Protein AF-A0A1J5IA58-F1 (afdb_monomer_lite)

Foldseek 3Di:
DVPDDPVNVVVVVVVLVVDDPVVNVVVVVVVVVVVVVVQLVVLPPPDDDDDQQQSQLSVCCVVCVVVDQLVVSVVVQVPDPSHDHDPVVVVVNVVVVPD

Sequence (99 aa):
MSDTPTQIKQRYEEMLLSRTPSERLRMASRMYDSGRKLVISGIKIGRQPLNPSQLRGQLFLRMYGSDFTAAEIERIINRIPNMQLDTDSKWNMASSIFP

Radius of gyration: 18.87 Å; chains: 1; bounding box: 40×34×48 Å

pLDDT: mean 89.55, std 11.79, range [38.0, 97.94]

Secondary structure (DSSP, 8-state):
--SS-HHHHHHHHHHHHTS-HHHHHHHHHHHHHHHHHHHHHHHHTTSPPPPHHHHHHHHHHHHHGGGS-HHHHHHHHHHSTT----HHHHHHHHHTT--

Structure (mmCIF, N/CA/C/O backbone):
data_AF-A0A1J5IA58-F1
#
_entry.id   AF-A0A1J5IA58-F1
#
loop_
_atom_site.group_PDB
_atom_site.id
_atom_site.type_symbol
_atom_site.label_atom_id
_atom_site.label_alt_id
_atom_site.label_comp_id
_atom_site.label_asym_id
_atom_site.label_entity_id
_atom_site.label_seq_id
_atom_site.pdbx_PDB_ins_code
_atom_site.Cartn_x
_atom_site.Cartn_y
_atom_site.Cartn_z
_atom_site.occupancy
_atom_site.B_iso_or_equiv
_atom_site.auth_seq_id
_atom_site.auth_comp_id
_atom_site.auth_asym_id
_atom_site.auth_atom_id
_atom_site.pdbx_PDB_model_num
ATOM 1 N N . MET A 1 1 ? -11.713 -13.741 2.117 1.00 52.38 1 MET A N 1
ATOM 2 C CA . MET A 1 1 ? -11.652 -14.374 3.455 1.00 52.38 1 MET A CA 1
ATOM 3 C C . MET A 1 1 ? -12.835 -15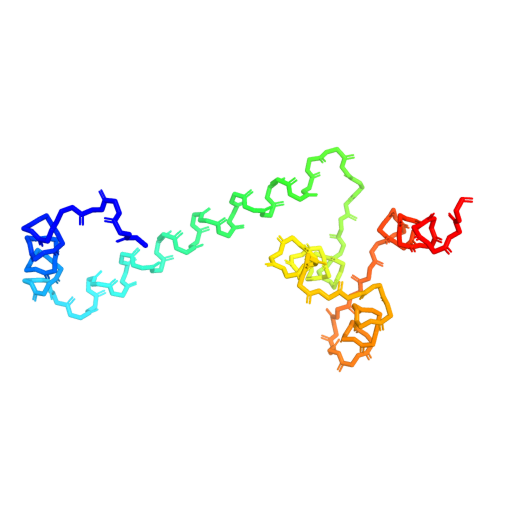.323 3.629 1.00 52.38 1 MET A C 1
ATOM 5 O O . MET A 1 1 ? -13.687 -15.101 4.479 1.00 52.38 1 MET A O 1
ATOM 9 N N . SER A 1 2 ? -12.915 -16.358 2.795 1.00 61.31 2 SER A N 1
ATOM 10 C CA . SER A 1 2 ? -13.900 -17.441 2.933 1.00 61.31 2 SER A CA 1
ATOM 11 C C . SER A 1 2 ? -13.449 -18.509 3.934 1.00 61.31 2 SER A C 1
ATOM 13 O O . SER A 1 2 ? -14.271 -19.279 4.407 1.00 61.31 2 SER A O 1
ATOM 15 N N . ASP A 1 3 ? -12.164 -18.508 4.303 1.00 88.12 3 ASP A N 1
ATOM 16 C CA . ASP A 1 3 ? -11.560 -19.516 5.188 1.00 88.12 3 ASP A CA 1
ATOM 17 C C . ASP A 1 3 ? -11.789 -19.231 6.680 1.00 88.12 3 ASP A C 1
ATOM 19 O O . ASP A 1 3 ? -11.362 -19.990 7.544 1.00 88.12 3 ASP A O 1
ATOM 23 N N . THR A 1 4 ? -12.441 -18.113 7.012 1.00 85.88 4 THR A N 1
ATOM 24 C CA . THR A 1 4 ? -12.800 -17.772 8.392 1.00 85.88 4 THR A CA 1
ATOM 25 C C . THR A 1 4 ? -14.245 -18.197 8.656 1.00 85.88 4 THR A C 1
ATOM 27 O O . THR A 1 4 ? -15.150 -17.616 8.053 1.00 85.88 4 THR A O 1
ATOM 30 N N . PRO A 1 5 ? -14.500 -19.159 9.565 1.00 94.75 5 PRO A N 1
ATOM 31 C CA . PRO A 1 5 ? -15.860 -19.567 9.906 1.00 94.75 5 PRO A CA 1
ATOM 32 C C . PRO A 1 5 ? -16.711 -18.385 10.384 1.00 94.75 5 PRO A C 1
ATOM 34 O O . PRO A 1 5 ? -16.232 -17.540 11.146 1.00 94.75 5 PRO A O 1
ATOM 37 N N . THR A 1 6 ? -17.990 -18.350 9.998 1.00 93.81 6 THR A N 1
ATOM 38 C CA . THR A 1 6 ? -18.913 -17.230 10.276 1.00 93.81 6 THR A CA 1
ATOM 39 C C . THR A 1 6 ? -18.944 -16.829 11.750 1.00 93.81 6 THR A C 1
ATOM 41 O O . THR A 1 6 ? -18.855 -15.646 12.065 1.00 93.81 6 THR A O 1
ATOM 44 N N . GLN A 1 7 ? -18.970 -17.808 12.657 1.00 95.56 7 GLN A N 1
ATOM 45 C CA . GLN A 1 7 ? -18.951 -17.577 14.106 1.00 95.56 7 GLN A CA 1
ATOM 46 C C . GLN A 1 7 ? -17.703 -16.817 14.592 1.00 95.56 7 GLN A C 1
ATOM 48 O O . GLN A 1 7 ? -17.781 -15.996 15.502 1.00 95.56 7 GLN A O 1
ATOM 53 N N . ILE A 1 8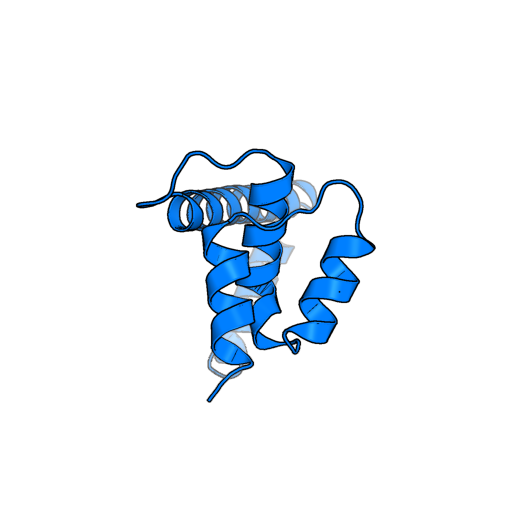 ? -16.541 -17.050 13.969 1.00 95.50 8 ILE A N 1
ATOM 54 C CA . ILE A 1 8 ? -15.295 -16.354 14.316 1.00 95.50 8 ILE A CA 1
ATOM 55 C C . ILE A 1 8 ? -15.342 -14.918 13.806 1.00 95.50 8 ILE A C 1
ATOM 57 O O . ILE A 1 8 ? -14.951 -14.002 14.526 1.00 95.50 8 ILE A O 1
ATOM 61 N N . LYS A 1 9 ? -15.865 -14.714 12.591 1.00 93.88 9 LYS A N 1
ATOM 62 C CA . LYS A 1 9 ? -16.068 -13.376 12.031 1.00 93.88 9 LYS A CA 1
ATOM 63 C C . LYS A 1 9 ? -17.001 -12.542 12.918 1.00 93.88 9 LYS A C 1
ATOM 65 O O . LYS A 1 9 ? -16.631 -11.434 13.285 1.00 93.88 9 LYS A O 1
ATOM 70 N N . GLN A 1 10 ? -18.142 -13.103 13.320 1.00 95.25 10 GLN A N 1
ATOM 71 C CA . GLN A 1 10 ? -19.110 -12.441 14.205 1.00 95.25 10 GLN A CA 1
ATOM 72 C C . GLN A 1 10 ? -18.485 -12.068 15.552 1.00 95.25 10 GLN A C 1
ATOM 74 O O . GLN A 1 10 ? -18.535 -10.910 15.957 1.00 95.25 10 GLN A O 1
ATOM 79 N N . ARG A 1 11 ? -17.789 -13.012 16.200 1.00 96.25 11 ARG A N 1
ATOM 80 C CA . ARG A 1 11 ? -17.094 -12.743 17.466 1.00 96.25 11 ARG A CA 1
ATOM 81 C C . ARG A 1 11 ? -16.043 -11.640 17.331 1.00 96.25 11 ARG A C 1
ATOM 83 O O . ARG A 1 11 ? -15.897 -10.805 18.220 1.00 96.25 11 ARG A O 1
ATOM 90 N N . TYR A 1 12 ? -15.292 -11.630 16.232 1.00 93.50 12 TYR A N 1
ATOM 91 C CA . TYR A 1 12 ? -14.317 -10.577 15.962 1.00 93.50 12 TYR A CA 1
ATOM 92 C C . TYR A 1 12 ? -14.985 -9.207 15.766 1.00 93.50 12 TYR A C 1
ATOM 94 O O . TYR A 1 12 ? -14.514 -8.211 16.318 1.00 93.50 12 TYR A O 1
ATOM 102 N N . GLU A 1 13 ? -16.095 -9.152 15.028 1.00 93.25 13 GLU A N 1
ATOM 103 C CA . GLU A 1 13 ? -16.876 -7.929 14.816 1.00 93.25 13 GLU A CA 1
ATOM 104 C C . GLU A 1 13 ? -17.437 -7.379 16.134 1.00 93.25 13 GLU A C 1
ATOM 106 O O . GLU A 1 13 ? -17.263 -6.194 16.420 1.00 93.25 13 GLU A O 1
ATOM 111 N N . GLU A 1 14 ? -18.006 -8.229 16.990 1.00 96.94 14 GLU A N 1
ATOM 112 C CA . GLU A 1 14 ? -18.477 -7.850 18.330 1.00 96.94 14 GLU A CA 1
ATOM 113 C C . GLU A 1 14 ? -17.345 -7.269 19.194 1.00 96.94 14 GLU A C 1
ATOM 115 O O . GLU A 1 14 ? -17.501 -6.214 19.815 1.00 96.94 14 GLU A O 1
ATOM 120 N N . MET A 1 15 ? -16.169 -7.908 19.189 1.00 95.69 15 MET A N 1
ATOM 121 C CA . MET A 1 15 ? -14.983 -7.426 19.911 1.00 95.69 15 MET A CA 1
ATOM 122 C C . MET A 1 15 ? -14.455 -6.085 19.386 1.00 95.69 15 MET A C 1
ATOM 124 O O . MET A 1 15 ? -13.839 -5.327 20.138 1.00 95.69 15 MET A O 1
ATOM 128 N N . LEU A 1 16 ? -14.633 -5.794 18.097 1.00 93.81 16 LEU A N 1
ATOM 129 C CA . LEU A 1 16 ? -14.286 -4.493 17.534 1.00 93.81 16 LEU A CA 1
ATOM 130 C C . LEU A 1 16 ? -15.325 -3.435 17.905 1.00 93.81 16 LEU A C 1
ATOM 132 O O . LEU A 1 16 ? -14.950 -2.320 18.274 1.00 93.81 16 LEU A O 1
ATOM 136 N N . LEU A 1 17 ? -16.613 -3.763 17.803 1.00 94.50 17 LEU A N 1
ATOM 137 C CA . LEU A 1 17 ? -17.712 -2.830 18.054 1.00 94.50 17 LEU A CA 1
ATOM 138 C C . LEU A 1 17 ? -17.874 -2.474 19.534 1.00 94.50 17 LEU A C 1
ATOM 140 O O . LEU A 1 17 ? -18.350 -1.380 19.827 1.00 94.50 17 LEU A O 1
ATOM 144 N N . SER A 1 18 ? -17.406 -3.321 20.454 1.00 97.38 18 SER A N 1
ATOM 145 C CA . SER A 1 18 ? -17.342 -2.998 21.887 1.00 97.38 18 SER A CA 1
ATOM 146 C C . SER A 1 18 ? -16.314 -1.912 22.237 1.00 97.38 18 SER A C 1
ATOM 148 O O . SER A 1 18 ? -16.345 -1.367 23.339 1.00 97.38 18 SER A O 1
ATOM 150 N N . ARG A 1 19 ? -15.408 -1.569 21.310 1.00 96.44 19 ARG A N 1
ATOM 151 C CA . ARG A 1 19 ? -14.426 -0.485 21.469 1.00 96.44 19 ARG A CA 1
ATOM 152 C C . ARG A 1 19 ? -14.981 0.841 20.980 1.00 96.44 19 ARG A C 1
ATOM 154 O O . ARG A 1 19 ? -15.801 0.896 20.064 1.00 96.44 19 ARG A O 1
ATOM 161 N N . THR A 1 20 ? -14.445 1.936 21.500 1.00 97.94 20 THR A N 1
ATOM 162 C CA . THR A 1 20 ? -14.779 3.274 21.006 1.00 97.94 20 THR A CA 1
ATOM 163 C C . THR A 1 20 ? -14.281 3.485 19.564 1.00 97.94 20 THR A C 1
ATOM 165 O O . THR A 1 20 ? -13.293 2.873 19.136 1.00 97.94 20 THR A O 1
ATOM 168 N N . PRO A 1 21 ? -14.911 4.385 18.784 1.00 95.31 21 PRO A N 1
ATOM 169 C CA . PRO A 1 21 ? -14.439 4.722 17.440 1.00 95.31 21 PRO A CA 1
ATOM 170 C C . PRO A 1 21 ? -12.965 5.161 17.388 1.00 95.31 21 PRO A C 1
ATOM 172 O O . PRO A 1 21 ? -12.241 4.790 16.463 1.00 95.31 21 PRO A O 1
ATOM 175 N N . SER A 1 22 ? -12.497 5.906 18.393 1.00 97.56 22 SER A N 1
ATOM 176 C CA . SER A 1 22 ? -11.115 6.393 18.468 1.00 97.56 22 SER A CA 1
ATOM 177 C C . SER A 1 22 ? -10.108 5.269 18.730 1.00 97.56 22 SER A C 1
ATOM 179 O O . SER A 1 22 ? -9.017 5.270 18.157 1.00 97.56 22 SER A O 1
ATOM 181 N N . GLU A 1 23 ? -10.463 4.270 19.540 1.00 97.12 23 GLU A N 1
ATOM 182 C CA . GLU A 1 23 ? -9.636 3.078 19.747 1.00 97.12 23 GLU A CA 1
ATOM 183 C C . GLU A 1 23 ? -9.524 2.241 18.476 1.00 97.12 23 GLU A C 1
ATOM 185 O O . GLU A 1 23 ? -8.417 1.837 18.114 1.00 97.12 23 GLU A O 1
ATOM 190 N N . ARG A 1 24 ? -10.636 2.036 17.757 1.00 95.50 24 ARG A N 1
ATOM 191 C CA . ARG A 1 24 ? -10.613 1.336 16.464 1.00 95.50 24 ARG A CA 1
ATOM 192 C C . ARG A 1 24 ? -9.718 2.053 15.455 1.00 95.50 24 ARG A C 1
ATOM 194 O O . ARG A 1 24 ? -8.892 1.406 14.812 1.00 95.50 24 ARG A O 1
ATOM 201 N N . LEU A 1 25 ? -9.819 3.382 15.368 1.00 94.94 25 LEU A N 1
ATOM 202 C CA . LEU A 1 25 ? -8.943 4.190 14.517 1.00 94.94 25 LEU A CA 1
ATOM 203 C C . LEU A 1 25 ? -7.473 4.019 14.913 1.00 94.94 25 LEU A C 1
ATOM 205 O O . LEU A 1 25 ? -6.628 3.771 14.059 1.00 94.94 25 LEU A O 1
ATOM 209 N N . ARG A 1 26 ? -7.154 4.091 16.209 1.00 96.00 26 ARG A N 1
ATOM 210 C CA . ARG A 1 26 ? -5.783 3.899 16.699 1.00 96.00 26 ARG A CA 1
ATOM 211 C C . ARG A 1 26 ? -5.238 2.518 16.334 1.00 96.00 26 ARG A C 1
ATOM 213 O O . ARG A 1 26 ? -4.078 2.413 15.940 1.00 96.00 26 ARG A O 1
ATOM 220 N N . MET A 1 27 ? -6.049 1.469 16.463 1.00 93.81 27 MET A N 1
ATOM 221 C CA . MET A 1 27 ? -5.667 0.106 16.087 1.00 93.81 27 MET A CA 1
ATOM 222 C C . MET A 1 27 ? -5.370 0.003 14.587 1.00 93.81 27 MET A C 1
ATOM 224 O O . MET A 1 27 ? -4.292 -0.464 14.218 1.00 93.81 27 MET A O 1
ATOM 228 N N . ALA A 1 28 ? -6.274 0.501 13.739 1.00 92.12 28 ALA A N 1
ATOM 229 C CA . ALA A 1 28 ? -6.091 0.503 12.289 1.00 92.12 28 ALA A CA 1
ATOM 230 C C . ALA A 1 28 ? -4.846 1.304 11.871 1.00 92.12 28 ALA A C 1
ATOM 232 O O . ALA A 1 28 ? -4.023 0.807 11.103 1.00 92.12 28 ALA A O 1
ATOM 233 N N . SER A 1 29 ? -4.644 2.496 12.440 1.00 94.50 29 SER A N 1
ATOM 234 C CA . SER A 1 29 ? -3.480 3.343 12.157 1.00 94.50 29 SER A CA 1
ATOM 235 C C . SER A 1 29 ? -2.158 2.692 12.566 1.00 94.50 29 SER A C 1
ATOM 237 O O . SER A 1 29 ? -1.182 2.782 11.825 1.00 94.50 29 SER A O 1
ATOM 239 N N . ARG A 1 30 ? -2.110 2.000 13.716 1.00 93.81 30 ARG A N 1
ATOM 240 C CA . ARG A 1 30 ? -0.913 1.252 14.144 1.00 93.81 30 ARG A CA 1
ATOM 241 C C . ARG A 1 30 ? -0.594 0.113 13.183 1.00 93.81 30 ARG A C 1
ATOM 243 O O . ARG A 1 30 ? 0.558 -0.044 12.797 1.00 93.81 30 ARG A O 1
ATOM 250 N N . MET A 1 31 ? -1.609 -0.650 12.782 1.00 91.38 31 MET A N 1
ATOM 251 C CA . MET A 1 31 ? -1.441 -1.745 11.827 1.00 91.38 31 MET A CA 1
ATOM 252 C C . MET A 1 31 ? -0.956 -1.228 10.467 1.00 91.38 31 MET A C 1
ATOM 254 O O . MET A 1 31 ? -0.024 -1.789 9.893 1.00 91.38 31 MET A O 1
ATOM 258 N N . TYR A 1 32 ? -1.531 -0.121 9.991 1.00 93.56 32 TYR A N 1
ATOM 259 C CA . TYR A 1 32 ? -1.099 0.540 8.765 1.00 93.56 32 TYR A CA 1
ATOM 260 C C . TYR A 1 32 ? 0.354 1.026 8.847 1.00 93.56 32 TYR A C 1
ATOM 262 O O . TYR A 1 32 ? 1.132 0.761 7.933 1.00 93.56 32 TYR A O 1
ATOM 270 N N . ASP A 1 33 ? 0.753 1.691 9.936 1.00 95.31 33 ASP A N 1
ATOM 271 C CA . ASP A 1 33 ? 2.130 2.171 10.109 1.00 95.31 33 ASP A CA 1
ATOM 272 C C . ASP A 1 33 ? 3.143 1.015 10.119 1.00 95.31 33 ASP A C 1
ATOM 274 O O . ASP A 1 33 ? 4.155 1.065 9.415 1.00 95.31 33 ASP A O 1
ATOM 278 N N . SER A 1 34 ? 2.841 -0.067 10.846 1.00 94.38 34 SER A N 1
ATOM 279 C CA . SER A 1 34 ? 3.660 -1.282 10.845 1.00 94.38 34 SER A CA 1
ATOM 280 C C . SER A 1 34 ? 3.767 -1.901 9.449 1.00 94.38 34 SER A C 1
ATOM 282 O O . SER A 1 34 ? 4.877 -2.154 8.980 1.00 94.38 34 SER A O 1
ATOM 284 N N . GLY A 1 35 ? 2.641 -2.091 8.753 1.00 94.44 35 GLY A N 1
ATOM 285 C CA . GLY A 1 35 ? 2.624 -2.646 7.397 1.00 94.44 35 GLY A CA 1
ATOM 286 C C . GLY A 1 35 ? 3.403 -1.779 6.407 1.00 94.44 35 GLY A C 1
ATOM 287 O O . GLY A 1 35 ? 4.262 -2.275 5.678 1.00 94.44 35 GLY A O 1
ATOM 288 N N . ARG A 1 36 ? 3.190 -0.459 6.443 1.00 94.44 36 ARG A N 1
ATOM 289 C CA . ARG A 1 36 ? 3.910 0.506 5.607 1.00 94.44 36 ARG A CA 1
ATOM 290 C C . ARG A 1 36 ? 5.421 0.429 5.831 1.00 94.44 36 ARG A C 1
ATOM 292 O O . ARG A 1 36 ? 6.175 0.431 4.858 1.00 94.44 36 ARG A O 1
ATOM 299 N N . LYS A 1 37 ? 5.875 0.352 7.086 1.00 95.56 37 LYS A N 1
ATOM 300 C CA . LYS A 1 37 ? 7.303 0.213 7.419 1.00 95.56 37 LYS A CA 1
ATOM 301 C C . LYS A 1 37 ? 7.888 -1.081 6.864 1.00 95.56 37 LYS A C 1
ATOM 303 O O . LYS A 1 37 ? 8.944 -1.028 6.244 1.00 95.56 37 LYS A O 1
ATOM 308 N N . LEU A 1 38 ? 7.194 -2.207 7.024 1.00 96.19 38 LEU A N 1
ATOM 309 C CA . LEU A 1 38 ? 7.645 -3.500 6.500 1.00 96.19 38 LEU A CA 1
ATOM 310 C C . LEU A 1 38 ? 7.792 -3.481 4.976 1.00 96.19 38 LEU A C 1
ATOM 312 O O . LEU A 1 38 ? 8.829 -3.892 4.457 1.00 96.19 38 LEU A O 1
ATOM 316 N N . VAL A 1 39 ? 6.800 -2.944 4.259 1.00 95.75 39 VAL A N 1
ATOM 317 C CA . VAL A 1 39 ? 6.855 -2.834 2.793 1.00 95.75 39 VAL A CA 1
ATOM 318 C C . VAL A 1 39 ? 8.020 -1.947 2.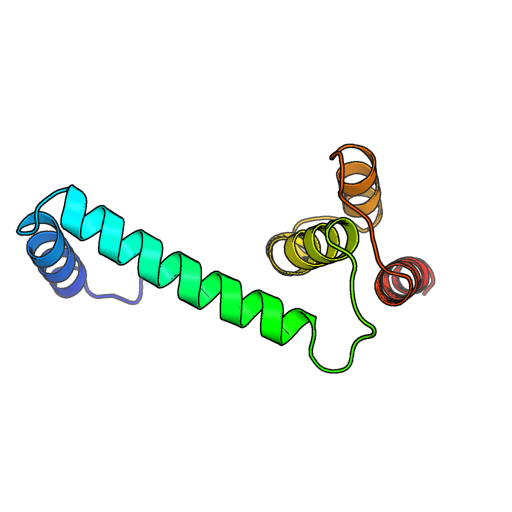354 1.00 95.75 39 VAL A C 1
ATOM 320 O O . VAL A 1 39 ? 8.801 -2.350 1.494 1.00 95.75 39 VAL A O 1
ATOM 323 N N . ILE A 1 40 ? 8.182 -0.766 2.963 1.00 95.75 40 ILE A N 1
ATOM 324 C CA . ILE A 1 40 ? 9.277 0.157 2.628 1.00 95.75 40 ILE A CA 1
ATOM 325 C C . ILE A 1 40 ? 10.641 -0.477 2.914 1.00 95.75 40 ILE A C 1
ATOM 327 O O . ILE A 1 40 ? 11.543 -0.357 2.089 1.00 95.75 40 ILE A O 1
ATOM 331 N N . SER A 1 41 ? 10.803 -1.157 4.051 1.00 95.31 41 SER A N 1
ATOM 332 C CA . SER A 1 41 ? 12.038 -1.878 4.364 1.00 95.31 41 SER A CA 1
ATOM 333 C C . SER A 1 41 ? 12.322 -2.945 3.312 1.00 95.31 41 SER A C 1
ATOM 335 O O . SER A 1 41 ? 13.411 -2.960 2.751 1.00 95.31 41 SER A O 1
ATOM 337 N N . GLY A 1 42 ? 11.324 -3.760 2.958 1.00 94.69 42 GLY A N 1
ATOM 338 C CA . GLY A 1 42 ? 11.455 -4.774 1.911 1.00 94.69 42 GLY A CA 1
ATOM 339 C C . GLY A 1 42 ? 11.798 -4.206 0.531 1.00 94.69 42 GLY A C 1
ATOM 340 O O . GLY A 1 42 ? 12.507 -4.850 -0.229 1.00 94.69 42 GLY A O 1
ATOM 341 N N . ILE A 1 43 ? 11.326 -3.001 0.200 1.00 94.12 43 ILE A N 1
ATOM 342 C CA . ILE A 1 43 ? 11.680 -2.295 -1.043 1.00 94.12 43 ILE A CA 1
ATOM 343 C C . ILE A 1 43 ? 13.144 -1.838 -1.044 1.00 94.12 43 ILE A C 1
ATOM 345 O O . ILE A 1 43 ? 13.748 -1.777 -2.111 1.00 94.12 43 ILE A O 1
ATOM 349 N N . LYS A 1 44 ? 13.697 -1.473 0.117 1.00 93.75 44 LYS A N 1
ATOM 350 C CA . LYS A 1 44 ? 15.045 -0.897 0.242 1.00 93.75 44 LYS A CA 1
ATOM 351 C C . LYS A 1 44 ? 16.162 -1.941 0.326 1.00 93.75 44 LYS A C 1
ATOM 353 O O . LYS A 1 44 ? 17.312 -1.596 0.076 1.00 93.75 44 LYS A O 1
ATOM 358 N N . ILE A 1 45 ? 15.854 -3.183 0.701 1.00 93.75 45 ILE A N 1
ATOM 359 C CA . ILE A 1 45 ? 16.858 -4.247 0.850 1.00 93.75 45 ILE A CA 1
ATOM 360 C C . ILE A 1 45 ? 17.594 -4.465 -0.479 1.00 93.75 45 ILE A C 1
ATOM 362 O O . ILE A 1 45 ? 16.968 -4.714 -1.504 1.00 93.75 45 ILE A O 1
ATOM 366 N N . GLY A 1 46 ? 18.928 -4.375 -0.445 1.00 84.19 46 GLY A N 1
ATOM 367 C CA . GLY A 1 46 ? 19.793 -4.646 -1.598 1.00 84.19 46 GLY A CA 1
ATOM 368 C C . GLY A 1 46 ? 19.729 -3.609 -2.724 1.00 84.19 46 GLY A C 1
ATOM 369 O O . GLY A 1 46 ? 20.287 -3.855 -3.787 1.00 84.19 46 GLY A O 1
ATOM 370 N N . ARG A 1 47 ? 19.064 -2.464 -2.514 1.00 86.25 47 ARG A N 1
ATOM 371 C CA . ARG A 1 47 ? 18.931 -1.399 -3.517 1.00 86.25 47 ARG A CA 1
ATOM 372 C C . ARG A 1 47 ? 19.732 -0.161 -3.155 1.00 86.25 47 ARG A C 1
ATOM 374 O O . ARG A 1 47 ? 19.970 0.128 -1.982 1.00 86.25 47 ARG A O 1
ATOM 381 N N . GLN A 1 48 ? 20.076 0.611 -4.181 1.00 88.44 48 GLN A N 1
ATOM 382 C CA . GLN A 1 48 ? 20.597 1.957 -3.984 1.00 88.44 48 GLN A CA 1
ATOM 383 C C . GLN A 1 48 ? 19.554 2.850 -3.286 1.00 88.44 48 GLN A C 1
ATOM 385 O O . GLN A 1 48 ? 18.346 2.623 -3.432 1.00 88.44 48 GLN A O 1
ATOM 390 N N . PRO A 1 49 ? 19.986 3.867 -2.516 1.00 92.56 49 PRO A N 1
ATOM 391 C CA . PRO A 1 49 ? 19.073 4.776 -1.837 1.00 92.56 49 PRO A CA 1
ATOM 392 C C . PRO A 1 49 ? 18.076 5.426 -2.804 1.00 92.56 49 PRO A C 1
ATOM 394 O O . PRO A 1 49 ? 18.455 6.117 -3.746 1.00 92.56 49 PRO A O 1
ATOM 397 N N . LEU A 1 50 ? 16.786 5.220 -2.541 1.00 94.31 50 LEU A N 1
ATOM 398 C CA . LEU A 1 50 ? 15.701 5.797 -3.330 1.00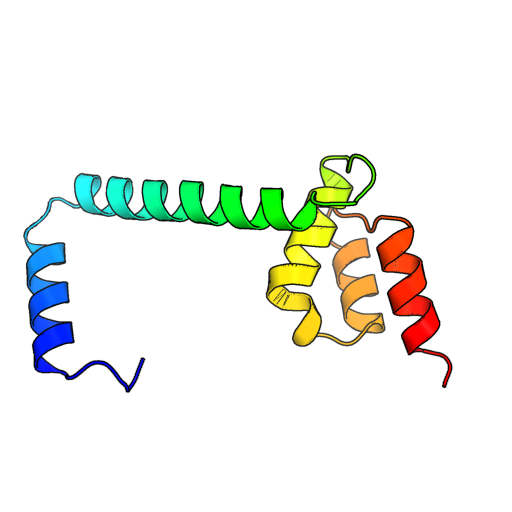 94.31 50 LEU A CA 1
ATOM 399 C C . LEU A 1 50 ? 15.330 7.181 -2.798 1.00 94.31 50 LEU A C 1
ATOM 401 O O . LEU A 1 50 ? 15.140 7.361 -1.589 1.00 94.31 50 LEU A O 1
ATOM 405 N N . ASN A 1 51 ? 15.132 8.137 -3.702 1.00 95.00 51 ASN A N 1
ATOM 406 C CA . ASN A 1 51 ? 14.506 9.409 -3.35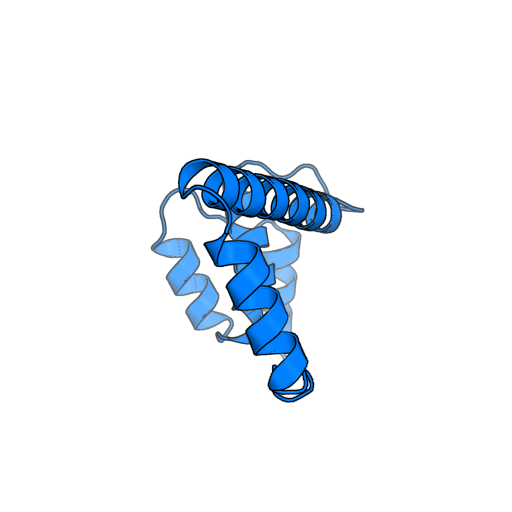2 1.00 95.00 51 ASN A CA 1
ATOM 407 C C . ASN A 1 51 ? 12.987 9.227 -3.090 1.00 95.00 51 ASN A C 1
ATOM 409 O O . ASN A 1 51 ? 12.418 8.173 -3.401 1.00 95.00 51 ASN A O 1
ATOM 413 N N . PRO A 1 52 ? 12.286 10.229 -2.523 1.00 95.31 52 PRO A N 1
ATOM 414 C CA . PRO A 1 52 ? 10.863 10.099 -2.202 1.00 95.31 52 PRO A CA 1
ATOM 415 C C . PRO A 1 52 ? 9.962 9.761 -3.399 1.00 95.31 52 PRO A C 1
ATOM 417 O O . PRO A 1 52 ? 9.012 8.992 -3.242 1.00 95.31 52 PRO A O 1
ATOM 420 N N . SER A 1 53 ? 10.253 10.300 -4.585 1.00 95.75 53 SER A N 1
ATOM 421 C CA . SER A 1 53 ? 9.472 10.051 -5.803 1.00 95.75 53 SER A CA 1
ATOM 422 C C . SER A 1 53 ? 9.677 8.634 -6.338 1.00 95.75 53 SER A C 1
ATOM 424 O O . SER A 1 53 ? 8.721 7.987 -6.765 1.00 95.75 53 SER A O 1
ATOM 426 N N . GLN A 1 54 ? 10.906 8.125 -6.249 1.00 95.81 54 GLN A N 1
ATOM 427 C CA . GLN A 1 54 ? 11.254 6.747 -6.601 1.00 95.81 54 GLN A CA 1
ATOM 428 C C . GLN A 1 54 ? 10.633 5.740 -5.633 1.00 95.81 54 GLN A C 1
ATOM 430 O O . GLN A 1 54 ? 10.079 4.726 -6.052 1.00 95.81 54 GLN A O 1
ATOM 435 N N . LEU A 1 55 ? 10.644 6.041 -4.330 1.00 95.75 55 LEU A N 1
ATOM 436 C CA . LEU A 1 55 ? 9.987 5.195 -3.335 1.00 95.75 55 LEU A CA 1
ATOM 437 C C . LEU A 1 55 ? 8.474 5.099 -3.583 1.00 95.75 55 LEU A C 1
ATOM 439 O O . LEU A 1 55 ? 7.896 4.029 -3.404 1.00 95.75 55 LEU A O 1
ATOM 443 N N . ARG A 1 56 ? 7.829 6.191 -4.018 1.00 95.62 56 ARG A N 1
ATOM 444 C CA . ARG A 1 56 ? 6.412 6.169 -4.424 1.00 95.62 56 ARG A CA 1
ATOM 445 C C . ARG A 1 56 ? 6.183 5.265 -5.634 1.00 95.62 56 ARG A C 1
ATOM 447 O O . ARG A 1 56 ? 5.250 4.469 -5.594 1.00 95.62 56 ARG A O 1
ATOM 454 N N . GLY A 1 57 ? 7.051 5.327 -6.645 1.00 95.25 57 GLY A N 1
ATOM 455 C CA . GLY A 1 57 ? 6.983 4.426 -7.800 1.00 95.25 57 GLY A CA 1
ATOM 456 C C . GLY A 1 57 ? 7.131 2.958 -7.401 1.00 95.25 57 GLY A C 1
ATOM 457 O O . GLY A 1 57 ? 6.319 2.125 -7.791 1.00 95.25 57 GLY A O 1
ATOM 458 N N . GLN A 1 58 ? 8.092 2.644 -6.530 1.00 95.38 58 GLN A N 1
ATOM 459 C CA . GLN A 1 58 ? 8.277 1.285 -6.013 1.00 95.38 58 GLN A CA 1
ATOM 460 C C . GLN A 1 58 ? 7.095 0.781 -5.185 1.00 95.38 58 GLN A C 1
ATOM 462 O O . GLN A 1 58 ? 6.734 -0.391 -5.274 1.00 95.38 58 GLN A O 1
ATOM 467 N N . LEU A 1 59 ? 6.478 1.652 -4.383 1.00 95.38 59 LEU A N 1
ATOM 468 C CA . LEU A 1 59 ? 5.258 1.310 -3.655 1.00 95.38 59 LEU A CA 1
ATOM 469 C C . LEU A 1 59 ? 4.107 1.013 -4.618 1.00 95.38 59 LEU A C 1
ATOM 471 O O . LEU A 1 59 ? 3.4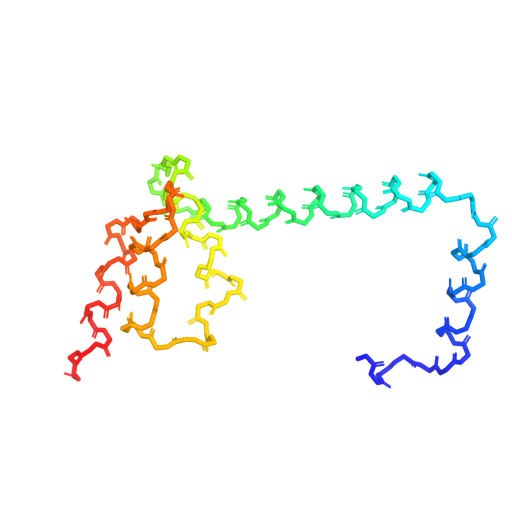14 0.020 -4.426 1.00 95.38 59 LEU A O 1
ATOM 475 N N . PHE A 1 60 ? 3.934 1.823 -5.664 1.00 95.81 60 PHE A N 1
ATOM 476 C CA . PHE A 1 60 ? 2.934 1.566 -6.699 1.00 95.81 60 PHE A CA 1
ATOM 477 C C . PHE A 1 60 ? 3.153 0.200 -7.363 1.00 95.81 60 PHE A C 1
ATOM 479 O O . PHE A 1 60 ? 2.243 -0.625 -7.359 1.00 95.81 60 PHE A O 1
ATOM 486 N N . LEU A 1 61 ? 4.372 -0.083 -7.830 1.00 94.56 61 LEU A N 1
ATOM 487 C CA . LEU A 1 61 ? 4.699 -1.362 -8.464 1.00 94.56 61 LEU A CA 1
ATOM 488 C C . LEU A 1 61 ? 4.499 -2.558 -7.528 1.00 94.56 61 LEU A C 1
ATOM 490 O O . LEU A 1 61 ? 3.988 -3.589 -7.950 1.00 94.56 61 LEU A O 1
ATOM 494 N N . ARG A 1 62 ? 4.870 -2.437 -6.248 1.00 93.56 62 ARG A N 1
ATOM 495 C CA . ARG A 1 62 ? 4.699 -3.528 -5.278 1.00 93.56 62 ARG A CA 1
ATOM 496 C C . ARG A 1 62 ? 3.229 -3.854 -5.015 1.00 93.56 62 ARG A C 1
ATOM 498 O O . ARG A 1 62 ? 2.921 -5.013 -4.762 1.00 93.56 62 ARG A O 1
ATOM 505 N N . MET A 1 63 ? 2.372 -2.838 -4.987 1.00 93.00 63 MET A N 1
ATOM 506 C CA . MET A 1 63 ? 0.968 -2.994 -4.605 1.00 93.00 63 MET A CA 1
ATOM 507 C C . MET A 1 63 ? 0.063 -3.316 -5.795 1.00 93.00 63 MET A C 1
ATOM 509 O O . MET A 1 63 ? -0.917 -4.021 -5.602 1.00 93.00 63 MET A O 1
ATOM 513 N N . TYR A 1 64 ? 0.390 -2.800 -6.984 1.00 94.38 64 TYR A N 1
ATOM 514 C CA . TYR A 1 64 ? -0.491 -2.834 -8.157 1.00 94.38 64 TYR A CA 1
ATOM 515 C C . TYR A 1 64 ? 0.223 -3.200 -9.462 1.00 94.38 64 TYR A C 1
ATOM 517 O O . TYR A 1 64 ? -0.405 -3.236 -10.513 1.00 94.38 64 TYR A O 1
ATOM 525 N N . GLY A 1 65 ? 1.538 -3.434 -9.452 1.00 92.31 65 GLY A N 1
ATOM 526 C CA . GLY A 1 65 ? 2.301 -3.662 -10.685 1.00 92.31 65 GLY A CA 1
ATOM 527 C C . GLY A 1 65 ? 1.855 -4.899 -11.469 1.00 92.31 65 GLY A C 1
ATOM 528 O O . GLY A 1 65 ? 2.043 -4.938 -12.676 1.00 92.31 65 GLY A O 1
ATOM 529 N N . SER A 1 66 ? 1.240 -5.883 -10.810 1.00 93.06 66 SER A N 1
ATOM 530 C CA . SER A 1 66 ? 0.659 -7.064 -11.460 1.00 93.06 66 SER A CA 1
ATOM 531 C C . SER A 1 66 ? -0.678 -6.800 -12.152 1.00 93.06 66 SER A C 1
ATOM 533 O O . SER A 1 66 ? -1.121 -7.633 -12.937 1.00 93.06 66 SER A O 1
ATOM 535 N N . ASP A 1 67 ? -1.323 -5.673 -11.854 1.00 95.62 67 ASP A N 1
ATOM 536 C CA . ASP A 1 67 ? -2.682 -5.370 -12.309 1.00 95.62 67 ASP A CA 1
ATOM 537 C C . ASP A 1 67 ? -2.681 -4.591 -13.635 1.00 95.62 67 ASP A C 1
ATOM 539 O O . ASP A 1 67 ? -3.738 -4.334 -14.209 1.00 95.62 67 ASP A O 1
ATOM 543 N N . PHE A 1 68 ? -1.497 -4.206 -14.121 1.00 94.38 68 PHE A N 1
ATOM 544 C CA . PHE A 1 68 ? -1.306 -3.323 -15.265 1.00 94.38 68 PHE A CA 1
ATOM 545 C C . PHE A 1 68 ? -0.205 -3.836 -16.192 1.00 94.38 68 PHE A C 1
ATOM 547 O O . PHE A 1 68 ? 0.806 -4.391 -15.763 1.00 94.38 68 PHE A O 1
ATOM 554 N N . THR A 1 69 ? -0.359 -3.575 -17.484 1.00 92.69 69 THR A N 1
ATOM 555 C CA . THR A 1 69 ? 0.712 -3.759 -18.469 1.00 92.69 69 THR A CA 1
ATOM 556 C C . THR A 1 69 ? 1.838 -2.739 -18.263 1.00 92.69 69 THR A C 1
ATOM 558 O O . THR A 1 69 ? 1.633 -1.666 -17.693 1.00 92.69 69 THR A O 1
ATOM 561 N N . ALA A 1 70 ? 3.032 -3.012 -18.802 1.00 90.69 70 ALA A N 1
ATOM 562 C CA . ALA A 1 70 ? 4.156 -2.069 -18.746 1.00 90.69 70 ALA A CA 1
ATOM 563 C C . ALA A 1 70 ? 3.795 -0.681 -19.323 1.00 90.69 70 ALA A C 1
ATOM 565 O O . ALA A 1 70 ? 4.131 0.349 -18.737 1.00 90.69 70 ALA A O 1
ATOM 566 N N . ALA A 1 71 ? 3.028 -0.647 -20.419 1.00 91.56 71 ALA A N 1
ATOM 567 C CA . ALA A 1 71 ? 2.558 0.594 -21.036 1.00 91.56 71 ALA A CA 1
ATOM 568 C C . ALA A 1 71 ? 1.529 1.348 -20.168 1.00 91.56 71 ALA A C 1
ATOM 570 O O . ALA A 1 71 ? 1.457 2.577 -20.187 1.00 91.56 71 ALA A O 1
ATOM 571 N N . GLU A 1 72 ? 0.698 0.642 -19.399 1.00 95.19 72 GLU A N 1
ATOM 572 C CA . GLU A 1 72 ? -0.210 1.261 -18.424 1.00 95.19 72 GLU A CA 1
ATOM 573 C C . GLU A 1 72 ? 0.546 1.824 -17.228 1.00 95.19 72 GLU A C 1
ATOM 575 O O . GLU A 1 72 ? 0.310 2.970 -16.848 1.00 95.19 72 GLU A O 1
ATOM 580 N N . ILE A 1 73 ? 1.499 1.062 -16.694 1.00 94.38 73 ILE A N 1
ATOM 581 C CA . ILE A 1 73 ? 2.380 1.490 -15.605 1.00 94.38 73 ILE A CA 1
ATOM 582 C C . ILE A 1 73 ? 3.106 2.784 -15.979 1.00 94.38 73 ILE A C 1
ATOM 584 O O . ILE A 1 73 ? 3.082 3.746 -15.209 1.00 94.38 73 ILE A O 1
ATOM 588 N N . GLU A 1 74 ? 3.709 2.845 -17.168 1.00 92.12 74 GLU A N 1
ATOM 589 C CA . GLU A 1 74 ? 4.413 4.038 -17.638 1.00 92.12 74 GLU A CA 1
ATOM 590 C C . GLU A 1 74 ? 3.472 5.248 -17.747 1.00 92.12 74 GLU A C 1
ATOM 592 O O . GLU A 1 74 ? 3.782 6.333 -17.245 1.00 92.12 74 GLU A O 1
ATOM 597 N N . ARG A 1 75 ? 2.279 5.062 -18.330 1.00 94.69 75 ARG A N 1
ATOM 598 C CA . ARG A 1 75 ? 1.259 6.121 -18.417 1.00 94.69 75 ARG A CA 1
ATOM 599 C C . ARG A 1 75 ? 0.826 6.625 -17.041 1.00 94.69 75 ARG A C 1
ATOM 601 O O . ARG A 1 75 ? 0.708 7.836 -16.860 1.00 94.69 75 ARG A O 1
ATOM 608 N N . ILE A 1 76 ? 0.593 5.728 -16.083 1.00 95.50 76 ILE A N 1
ATOM 609 C CA . ILE A 1 76 ? 0.175 6.078 -14.718 1.00 95.50 76 ILE A CA 1
ATOM 610 C C . ILE A 1 76 ? 1.276 6.874 -14.013 1.00 95.50 76 ILE A C 1
ATOM 612 O O . ILE A 1 76 ? 1.006 7.938 -13.452 1.00 95.50 76 ILE A O 1
ATOM 616 N N . ILE A 1 77 ? 2.522 6.401 -14.079 1.00 93.94 77 ILE A N 1
ATOM 617 C CA . ILE A 1 77 ? 3.668 7.057 -13.436 1.00 93.94 77 ILE A CA 1
ATOM 618 C C . ILE A 1 77 ? 3.890 8.458 -14.001 1.00 93.94 77 ILE A C 1
ATOM 620 O O . ILE A 1 77 ? 4.085 9.393 -13.230 1.00 93.94 77 ILE A O 1
ATOM 624 N N . ASN A 1 78 ? 3.765 8.632 -15.317 1.00 93.25 78 ASN A N 1
ATOM 625 C CA . ASN A 1 78 ? 3.925 9.936 -15.962 1.00 93.25 78 ASN A CA 1
ATOM 626 C C . ASN A 1 78 ? 2.781 10.921 -15.655 1.00 93.25 78 ASN A C 1
ATOM 628 O O . ASN A 1 78 ? 2.951 12.129 -15.822 1.00 93.25 78 ASN A O 1
ATOM 632 N N . ARG A 1 79 ? 1.608 10.437 -15.223 1.00 96.00 79 ARG A N 1
ATOM 633 C CA . ARG A 1 79 ? 0.441 11.277 -14.900 1.00 96.00 79 ARG A CA 1
ATOM 634 C C . ARG A 1 79 ? 0.335 11.637 -13.421 1.00 96.00 79 ARG A C 1
ATOM 636 O O . ARG A 1 79 ? -0.304 12.638 -13.101 1.00 96.00 79 ARG A O 1
ATOM 643 N N . ILE A 1 80 ? 0.934 10.853 -12.525 1.00 94.12 80 ILE A N 1
ATOM 644 C CA . ILE A 1 80 ? 0.885 11.111 -11.084 1.00 94.12 80 ILE A CA 1
ATOM 645 C C . ILE A 1 80 ? 2.098 11.957 -10.673 1.00 94.12 80 ILE A C 1
ATOM 647 O O . ILE A 1 80 ? 3.240 11.516 -10.814 1.00 94.12 80 ILE A O 1
ATOM 651 N N . PRO A 1 81 ? 1.886 13.167 -10.124 1.00 93.31 81 PRO A N 1
ATOM 652 C CA . PRO A 1 81 ? 2.987 14.033 -9.730 1.00 93.31 81 PRO A CA 1
ATOM 653 C C . PRO A 1 81 ? 3.825 13.392 -8.620 1.00 93.31 81 PRO A C 1
ATOM 655 O O . PRO A 1 81 ? 3.308 12.706 -7.735 1.00 93.31 81 PRO A O 1
ATOM 658 N N . ASN A 1 82 ? 5.130 13.672 -8.634 1.00 92.81 82 ASN A N 1
ATOM 659 C CA . ASN A 1 82 ? 6.093 13.151 -7.660 1.00 92.81 82 ASN A CA 1
ATOM 660 C C . ASN A 1 82 ? 6.166 11.614 -7.616 1.00 92.81 82 ASN A C 1
ATOM 662 O O . ASN A 1 82 ? 6.469 11.048 -6.568 1.00 92.81 82 ASN A O 1
ATOM 666 N N . MET A 1 83 ? 5.898 10.930 -8.730 1.00 94.81 83 MET A N 1
ATOM 667 C CA . MET A 1 83 ? 6.134 9.496 -8.873 1.00 94.81 83 MET A CA 1
ATOM 668 C C . MET A 1 83 ? 7.136 9.249 -9.993 1.00 94.81 83 MET A C 1
ATOM 670 O O . MET A 1 83 ? 7.015 9.800 -11.081 1.00 94.81 83 MET A O 1
ATOM 674 N N . GLN A 1 84 ? 8.170 8.462 -9.706 1.00 93.69 84 GLN A N 1
ATOM 675 C CA . GLN A 1 84 ? 9.229 8.149 -10.662 1.00 93.69 84 GLN A CA 1
ATOM 676 C C . GLN A 1 84 ? 9.661 6.696 -10.498 1.00 93.69 84 GLN A C 1
ATOM 678 O O . GLN A 1 84 ? 9.548 6.125 -9.416 1.00 93.69 84 GLN A O 1
ATOM 683 N N . LEU A 1 85 ? 10.192 6.115 -11.568 1.00 89.50 85 LEU A N 1
ATOM 684 C CA . LEU A 1 85 ? 10.876 4.827 -11.518 1.00 89.50 85 LEU A CA 1
ATOM 685 C C . LEU A 1 85 ? 12.366 5.047 -11.283 1.00 89.50 85 LEU A C 1
ATOM 687 O O . LEU A 1 85 ? 12.968 5.936 -11.894 1.00 89.50 85 LEU A O 1
ATOM 691 N N . ASP A 1 86 ? 12.963 4.219 -10.436 1.00 88.31 86 ASP A N 1
ATOM 692 C CA . ASP A 1 86 ? 14.411 4.035 -10.400 1.00 88.31 86 ASP A CA 1
ATOM 693 C C . ASP A 1 86 ? 14.915 3.316 -11.656 1.00 88.31 86 ASP A C 1
ATOM 695 O O . ASP A 1 86 ? 14.156 2.713 -12.422 1.00 88.31 86 ASP A O 1
ATOM 699 N N . THR A 1 87 ? 16.224 3.412 -11.862 1.00 82.25 87 THR A N 1
ATOM 700 C CA . THR A 1 87 ? 16.915 2.877 -13.032 1.00 82.25 87 THR A CA 1
ATOM 701 C C . THR A 1 87 ? 16.717 1.369 -13.175 1.00 82.25 87 THR A C 1
ATOM 703 O O . THR A 1 87 ? 16.405 0.914 -14.274 1.00 82.25 87 THR A O 1
ATOM 706 N N . ASP A 1 88 ? 16.805 0.608 -12.080 1.00 79.19 88 ASP A N 1
ATOM 707 C CA . ASP A 1 88 ? 16.677 -0.857 -12.094 1.00 79.19 88 ASP A CA 1
ATOM 708 C C . ASP A 1 88 ? 15.288 -1.285 -12.587 1.00 79.19 88 ASP A C 1
ATOM 710 O O . ASP A 1 88 ? 15.132 -2.208 -13.385 1.00 79.19 88 ASP A O 1
ATOM 714 N N . SER A 1 89 ? 14.254 -0.563 -12.159 1.00 78.44 89 SER A N 1
ATOM 715 C CA . SER A 1 89 ? 12.867 -0.865 -12.518 1.00 78.44 89 SER A CA 1
ATOM 716 C C . SER A 1 89 ? 12.517 -0.471 -13.950 1.00 78.44 89 SER A C 1
ATOM 718 O O . SER A 1 89 ? 11.717 -1.151 -14.592 1.00 78.44 89 SER A O 1
ATOM 720 N N . LYS A 1 90 ? 13.135 0.592 -14.480 1.00 74.00 90 LYS A N 1
ATOM 721 C CA . LYS A 1 90 ? 13.011 0.940 -15.903 1.00 74.00 90 LYS A CA 1
ATOM 722 C C . LYS A 1 90 ? 13.618 -0.140 -16.795 1.00 74.00 90 LYS A C 1
ATOM 724 O O . LYS A 1 90 ? 12.990 -0.522 -17.777 1.00 74.00 90 LYS A O 1
ATOM 729 N N . TRP A 1 91 ? 14.792 -0.656 -16.428 1.00 64.56 91 TRP A N 1
ATOM 730 C CA . TRP A 1 91 ? 15.442 -1.740 -17.164 1.00 64.56 91 TRP A CA 1
ATOM 731 C C . TRP A 1 91 ? 14.595 -3.008 -17.187 1.00 64.56 91 TRP A C 1
ATOM 733 O O . TRP A 1 91 ? 14.344 -3.545 -18.259 1.00 64.56 91 TRP A O 1
ATOM 743 N N . ASN A 1 92 ? 14.074 -3.440 -16.037 1.00 73.56 92 ASN A N 1
ATOM 744 C CA . ASN A 1 92 ? 13.259 -4.656 -15.968 1.00 73.56 92 ASN A CA 1
ATOM 745 C C . ASN A 1 92 ? 11.980 -4.579 -16.818 1.00 73.56 92 ASN A C 1
ATOM 747 O O . ASN A 1 92 ? 11.576 -5.587 -17.390 1.00 73.56 92 ASN A O 1
ATOM 751 N N . MET A 1 93 ? 11.356 -3.401 -16.929 1.00 73.19 93 MET A N 1
ATOM 752 C CA . MET A 1 93 ? 10.186 -3.220 -17.797 1.00 73.19 93 MET A CA 1
ATOM 753 C C . MET A 1 93 ? 10.540 -3.091 -19.278 1.00 73.19 93 MET A C 1
ATOM 755 O O . MET A 1 93 ? 9.755 -3.503 -20.121 1.00 73.19 93 MET A O 1
ATOM 759 N N . ALA A 1 94 ? 11.704 -2.534 -19.617 1.00 66.81 94 ALA A N 1
ATOM 760 C CA . ALA A 1 94 ? 12.166 -2.496 -21.003 1.00 66.81 94 ALA A CA 1
ATOM 761 C C . ALA A 1 94 ? 12.533 -3.904 -21.507 1.00 66.81 94 ALA A C 1
ATOM 763 O O . ALA A 1 94 ? 12.211 -4.262 -22.637 1.00 66.81 94 ALA A O 1
ATOM 764 N N . SER A 1 95 ? 13.147 -4.722 -20.649 1.00 65.00 95 SER A N 1
ATOM 765 C CA . SER A 1 95 ? 13.543 -6.096 -20.970 1.00 65.00 95 SER A CA 1
ATOM 766 C C . SER A 1 95 ? 12.371 -7.077 -21.054 1.00 65.00 95 SER A C 1
ATOM 768 O O . SER A 1 95 ? 12.518 -8.115 -21.677 1.00 65.00 95 SER A O 1
ATOM 770 N N . SER A 1 96 ? 11.210 -6.778 -20.459 1.00 59.72 96 SER A N 1
ATOM 771 C CA . SER A 1 96 ? 10.005 -7.616 -20.585 1.00 59.72 96 SER A CA 1
ATOM 772 C C . SER A 1 96 ? 9.193 -7.351 -21.860 1.00 59.72 96 SER A C 1
ATOM 774 O O . SER A 1 96 ? 8.218 -8.054 -22.120 1.00 59.72 96 SER A O 1
ATOM 776 N N . ILE A 1 97 ? 9.580 -6.342 -22.649 1.00 55.88 97 ILE A N 1
ATOM 777 C CA . ILE A 1 97 ? 8.950 -5.985 -23.931 1.00 55.88 97 ILE A CA 1
ATOM 778 C C . ILE A 1 97 ? 9.664 -6.662 -25.117 1.00 55.88 97 ILE A C 1
ATOM 780 O O . ILE A 1 97 ? 9.059 -6.828 -26.175 1.00 55.88 97 ILE A O 1
ATOM 784 N N . PHE A 1 98 ? 10.915 -7.100 -24.945 1.00 38.00 98 PHE A N 1
ATOM 785 C CA . PHE A 1 98 ? 11.656 -7.861 -25.954 1.00 38.00 98 PHE A CA 1
ATOM 786 C C . PHE A 1 98 ? 11.724 -9.347 -25.550 1.00 38.00 98 PHE A C 1
ATOM 788 O O . PHE A 1 98 ? 12.145 -9.621 -24.427 1.00 38.00 98 PHE A O 1
ATOM 795 N N . PRO A 1 99 ? 11.274 -10.286 -26.409 1.00 45.75 99 PRO A N 1
ATOM 796 C CA . PRO A 1 99 ? 11.311 -11.724 -26.131 1.00 45.75 99 PRO A CA 1
ATOM 797 C C . PRO A 1 99 ? 12.731 -12.302 -26.122 1.00 45.75 99 PRO A C 1
ATOM 799 O O . PRO A 1 99 ? 13.598 -11.775 -26.859 1.00 45.75 99 PRO A O 1
#